Protein AF-A0A942RIJ0-F1 (afdb_monomer)

Nearest PDB structures (foldseek):
  4v6w-assembly1_AH  TM=2.626E-01  e=5.586E+00  Drosophila melanogaster

Sequence (104 aa):
MFFRMDHFPYKDGMHITFYQTTAVDIKKIHENFNTETQNRQKNNGVVVPDVLIRGKRSRATFENVEILPHNTRNDLFRDGVITALDVILSLADKKKIDIRIEMA

pLDDT: mean 71.72, std 8.54, range [43.47, 84.44]

Secondary structure (DSSP, 8-state):
----GGG-S--TT---------HHHHHHHHHHHHHHHHHHHHHS-EEEEEEEEE-SS-EEEEEEEEE----TTTTTS-TTPPPHHHHHHHHHHTTSS-------

Radius of gyration: 18.45 Å; Cα contacts (8 Å, |Δi|>4): 85; chains: 1; bounding box: 50×38×45 Å

Solvent-accessible surface area (backbone atoms only — not comparable to full-atom values): 6805 Å² total; per-residue (Å²): 137,85,82,63,77,85,75,49,98,67,57,94,90,65,85,85,82,88,74,94,73,54,76,66,57,55,48,50,53,51,50,50,52,51,51,50,52,51,38,37,73,74,66,64,23,50,71,42,62,73,46,77,51,76,58,101,88,48,75,49,78,44,66,65,43,67,27,49,55,69,58,90,52,61,91,83,39,66,86,78,56,76,46,77,64,24,48,53,49,34,36,36,76,68,67,76,46,87,91,82,87,82,86,129

Structure (mmCIF, N/CA/C/O backbone):
data_AF-A0A942RIJ0-F1
#
_entry.id   AF-A0A942RIJ0-F1
#
loop_
_atom_site.group_PDB
_atom_site.id
_atom_site.type_symbol
_atom_site.label_atom_id
_atom_site.label_alt_id
_atom_site.label_comp_id
_atom_site.label_asym_id
_atom_site.label_entity_id
_atom_site.label_seq_id
_atom_site.pdbx_PDB_ins_code
_atom_site.Cartn_x
_atom_site.Cartn_y
_atom_site.Cartn_z
_atom_site.occupancy
_atom_site.B_iso_or_equiv
_atom_site.auth_seq_id
_atom_site.auth_comp_id
_atom_site.auth_asym_id
_atom_site.auth_atom_id
_atom_site.pdbx_PDB_model_num
ATOM 1 N N . MET A 1 1 ? -27.967 -20.225 -13.662 1.00 43.47 1 MET A N 1
ATOM 2 C CA . MET A 1 1 ? -27.413 -19.124 -12.844 1.00 43.47 1 MET A CA 1
ATOM 3 C C . MET A 1 1 ? -26.368 -19.736 -11.921 1.00 43.47 1 MET A C 1
ATOM 5 O O . MET A 1 1 ? -26.739 -20.521 -11.063 1.00 43.47 1 MET A O 1
ATOM 9 N N . PHE A 1 2 ? -25.077 -19.510 -12.179 1.00 50.72 2 PHE A N 1
ATOM 10 C CA . PHE A 1 2 ? -23.983 -20.113 -11.406 1.00 50.72 2 PHE A CA 1
ATOM 11 C C . PHE A 1 2 ? -23.527 -19.132 -10.325 1.00 50.72 2 PHE A C 1
ATOM 13 O O . PHE A 1 2 ? -22.978 -18.078 -10.639 1.00 50.72 2 PHE A O 1
ATOM 20 N N . PHE A 1 3 ? -23.763 -19.467 -9.059 1.00 62.16 3 PHE A N 1
ATOM 21 C CA . PHE A 1 3 ? -23.194 -18.729 -7.935 1.00 62.16 3 PHE A CA 1
ATOM 22 C C . PHE A 1 3 ? -21.755 -19.208 -7.723 1.00 62.16 3 PHE A C 1
ATOM 24 O O . PHE A 1 3 ? -21.521 -20.378 -7.426 1.00 62.16 3 PHE A O 1
ATOM 31 N N . ARG A 1 4 ? -20.773 -18.320 -7.927 1.00 64.81 4 ARG A N 1
ATOM 32 C CA . ARG A 1 4 ? -19.362 -18.634 -7.666 1.00 64.81 4 ARG A CA 1
ATOM 33 C C . ARG A 1 4 ? -19.150 -18.799 -6.164 1.00 64.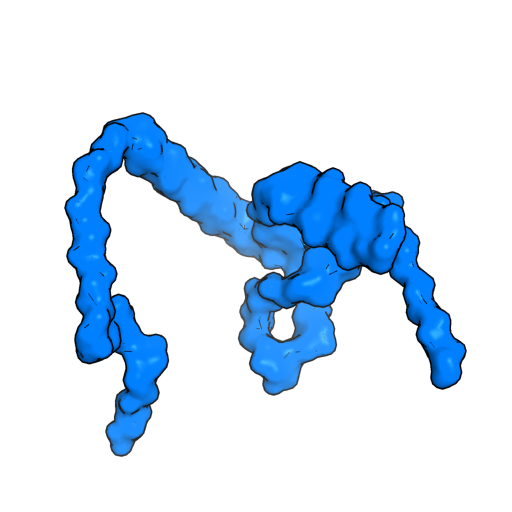81 4 ARG A C 1
ATOM 35 O O . ARG A 1 4 ? -19.432 -17.875 -5.405 1.00 64.81 4 ARG A O 1
ATOM 42 N N . MET A 1 5 ? -18.569 -19.928 -5.760 1.00 62.50 5 MET A N 1
ATOM 43 C CA . MET A 1 5 ? -18.194 -20.208 -4.366 1.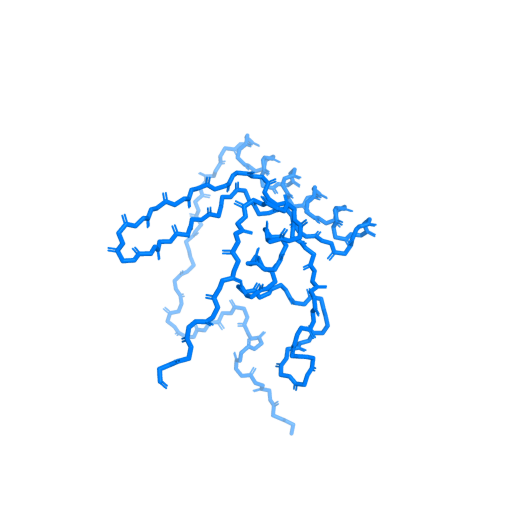00 62.50 5 MET A CA 1
ATOM 44 C C . MET A 1 5 ? -17.280 -19.134 -3.742 1.00 62.50 5 MET A C 1
ATOM 46 O O . MET A 1 5 ? -17.228 -19.009 -2.525 1.00 62.50 5 MET A O 1
ATOM 50 N N . ASP A 1 6 ? -16.598 -18.321 -4.556 1.00 60.78 6 ASP A N 1
ATOM 51 C CA . ASP A 1 6 ? -15.712 -17.239 -4.101 1.00 60.78 6 ASP A CA 1
ATOM 52 C C . ASP A 1 6 ? -16.440 -16.044 -3.464 1.00 60.78 6 ASP A C 1
ATOM 54 O O . ASP A 1 6 ? -15.793 -15.202 -2.852 1.00 60.78 6 ASP A O 1
ATOM 58 N N . HIS A 1 7 ? -17.763 -15.930 -3.631 1.00 64.50 7 HIS A N 1
ATOM 59 C CA . HIS A 1 7 ? -18.546 -14.818 -3.072 1.00 64.50 7 HIS A CA 1
ATOM 60 C C . HIS A 1 7 ? -19.077 -15.088 -1.661 1.00 64.50 7 HIS A C 1
ATOM 62 O O . HIS A 1 7 ? -19.663 -14.192 -1.054 1.00 64.50 7 HIS A O 1
ATOM 68 N N . PHE A 1 8 ? -18.894 -16.298 -1.129 1.00 67.38 8 PHE A N 1
ATOM 69 C CA . PHE A 1 8 ? -19.341 -16.601 0.222 1.00 67.38 8 PHE A CA 1
ATOM 70 C C . PHE A 1 8 ? -18.273 -16.175 1.234 1.00 67.38 8 PHE A C 1
ATOM 72 O O . PHE A 1 8 ? -17.119 -16.593 1.118 1.00 67.38 8 PHE A O 1
ATOM 79 N N . PRO A 1 9 ? -18.642 -15.370 2.247 1.00 69.44 9 PRO A N 1
ATOM 80 C CA . PRO A 1 9 ? -17.717 -14.930 3.290 1.00 69.44 9 PRO A CA 1
ATOM 81 C C . PRO A 1 9 ? -17.297 -16.074 4.223 1.00 69.44 9 PRO A C 1
ATOM 83 O O . PRO A 1 9 ? -16.467 -15.875 5.102 1.00 69.44 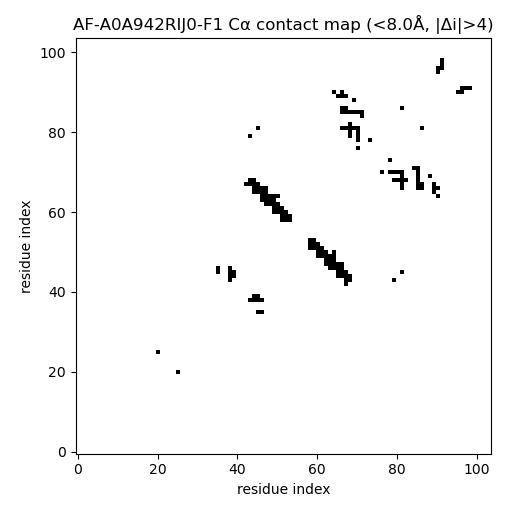9 PRO A O 1
ATOM 86 N N . TYR A 1 10 ? -17.873 -17.263 4.043 1.00 67.06 10 TYR A N 1
ATOM 87 C CA . TYR A 1 10 ? -17.551 -18.472 4.779 1.00 67.06 10 TYR A CA 1
ATOM 88 C C . TYR A 1 10 ? -17.468 -19.659 3.811 1.00 67.06 10 TYR A C 1
ATOM 90 O O . TYR A 1 10 ? -18.167 -19.699 2.796 1.00 67.06 10 TYR A O 1
ATOM 98 N N . LYS A 1 11 ? -16.596 -20.621 4.120 1.00 78.88 11 LYS A N 1
ATOM 99 C CA . LYS A 1 11 ? -16.424 -21.878 3.377 1.00 78.88 11 LYS A CA 1
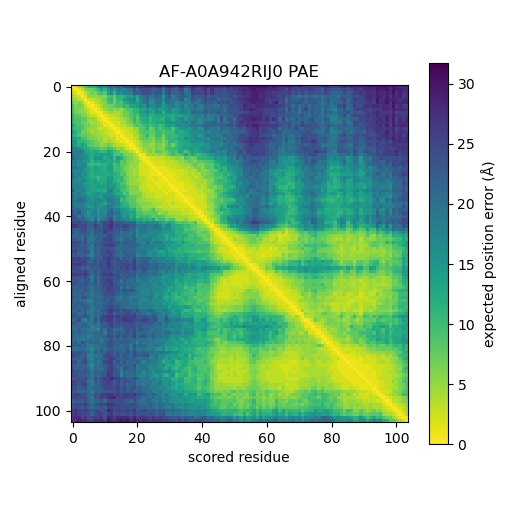ATOM 100 C C . LYS A 1 11 ? -16.513 -23.055 4.342 1.00 78.88 11 LYS A C 1
ATOM 102 O O . LYS A 1 11 ? -16.274 -22.892 5.538 1.00 78.88 11 LYS A O 1
ATOM 107 N N . ASP A 1 12 ? -16.856 -24.226 3.821 1.00 71.94 12 ASP A N 1
ATOM 108 C CA . ASP A 1 12 ? -16.959 -25.430 4.640 1.00 71.94 12 ASP A CA 1
ATOM 109 C C . ASP A 1 12 ? -15.586 -25.776 5.252 1.00 71.94 12 ASP A C 1
ATOM 111 O O . ASP A 1 12 ? -14.563 -25.719 4.565 1.00 71.94 12 ASP A O 1
ATOM 115 N N . GLY A 1 13 ? -15.543 -26.028 6.564 1.00 78.25 13 GLY A N 1
ATOM 116 C CA . GLY A 1 13 ? -14.301 -26.199 7.339 1.00 78.25 13 GLY A CA 1
ATOM 117 C C . GLY A 1 13 ? -13.599 -24.907 7.803 1.00 78.25 13 GLY A C 1
ATOM 118 O O . GLY A 1 13 ? -12.547 -24.976 8.447 1.00 78.25 13 GLY A O 1
ATOM 119 N N . MET A 1 14 ? -14.153 -23.722 7.519 1.00 76.75 14 MET A N 1
ATOM 120 C CA . MET A 1 14 ? -13.588 -22.451 7.984 1.00 76.75 14 MET A CA 1
ATOM 121 C C . MET A 1 14 ? -13.821 -22.262 9.491 1.00 76.75 14 MET A C 1
ATOM 123 O O . MET A 1 14 ? -14.954 -22.289 9.964 1.00 76.75 14 MET A O 1
ATOM 127 N N . HIS A 1 15 ? -12.746 -22.036 10.248 1.00 73.75 15 HIS A N 1
ATOM 128 C CA . HIS A 1 15 ? -12.816 -21.770 11.685 1.00 73.75 15 HIS A CA 1
AT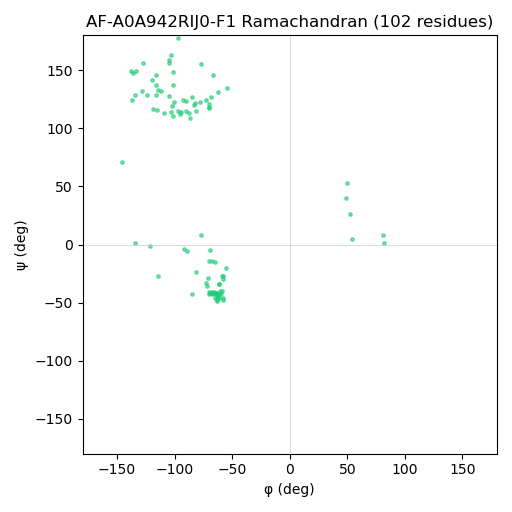OM 129 C C . HIS A 1 15 ? -12.829 -20.258 11.922 1.00 73.75 15 HIS A C 1
ATOM 131 O O . HIS A 1 15 ? -11.857 -19.569 11.613 1.00 73.75 15 HIS A O 1
ATOM 137 N N . ILE A 1 16 ? -13.940 -19.741 12.448 1.00 74.44 16 ILE A N 1
ATOM 138 C CA . ILE A 1 16 ? -14.083 -18.328 12.812 1.00 74.44 16 ILE A CA 1
ATOM 139 C C . ILE A 1 16 ? -13.803 -18.202 14.307 1.00 74.44 16 ILE A C 1
ATOM 141 O O . ILE A 1 16 ? -14.552 -18.728 15.129 1.00 74.44 16 ILE A O 1
ATOM 145 N N . THR A 1 17 ? -12.733 -17.494 14.658 1.00 71.19 17 THR A N 1
ATOM 146 C CA . THR A 1 17 ? -12.360 -17.254 16.054 1.00 71.19 17 THR A CA 1
ATOM 147 C C . THR A 1 17 ? -12.760 -15.843 16.455 1.00 71.19 17 THR A C 1
ATOM 149 O O . THR A 1 17 ? -12.263 -14.869 15.892 1.00 71.19 17 THR A O 1
ATOM 152 N N . PHE A 1 18 ? -13.628 -15.727 17.457 1.00 73.50 18 PHE A N 1
ATOM 153 C CA . PHE A 1 18 ? -13.927 -14.452 18.101 1.00 73.50 18 PHE A CA 1
ATOM 154 C C . PHE A 1 18 ? -13.007 -14.283 19.308 1.00 73.50 18 PHE A C 1
ATOM 156 O O . PHE A 1 18 ? -12.978 -15.137 20.192 1.00 73.50 18 PHE A O 1
ATOM 163 N N . TYR A 1 19 ? -12.255 -13.187 19.350 1.00 75.75 19 TYR A N 1
ATOM 164 C CA . TYR A 1 19 ? -11.449 -12.810 20.506 1.00 75.75 19 TYR A CA 1
ATOM 165 C C . TYR A 1 19 ? -11.915 -11.455 21.034 1.00 75.75 19 TYR A C 1
ATOM 167 O O . TYR A 1 19 ? -12.266 -10.557 20.267 1.00 75.75 19 TYR A O 1
ATOM 175 N N . GLN A 1 20 ? -11.932 -11.307 22.358 1.00 72.81 20 GLN A N 1
ATOM 176 C CA . GLN A 1 20 ? -12.150 -10.007 22.980 1.00 72.81 20 GLN A CA 1
ATOM 177 C C . GLN A 1 20 ? -10.913 -9.149 22.739 1.00 72.81 20 GLN A C 1
ATOM 179 O O . GLN A 1 20 ? -9.807 -9.491 23.151 1.00 72.81 20 GLN A O 1
ATOM 184 N N . THR A 1 21 ? -11.111 -8.043 22.040 1.00 72.06 21 THR A N 1
ATOM 185 C CA . THR A 1 21 ? -10.077 -7.044 21.796 1.00 72.06 21 THR A CA 1
ATOM 186 C C . THR A 1 21 ? -10.336 -5.823 22.676 1.00 72.06 21 THR A C 1
ATOM 188 O O . THR A 1 21 ? -11.449 -5.629 23.177 1.00 72.06 21 THR A O 1
ATOM 191 N N . THR A 1 22 ? -9.311 -5.013 22.925 1.00 79.81 22 THR A N 1
ATOM 192 C CA . THR A 1 22 ? -9.475 -3.821 23.759 1.00 79.81 22 THR A CA 1
ATOM 193 C C . THR A 1 22 ? -10.165 -2.705 22.972 1.00 79.81 22 THR A C 1
ATOM 195 O O . THR A 1 22 ? -10.076 -2.633 21.746 1.00 79.81 22 THR A O 1
ATOM 198 N N . ALA A 1 23 ? -10.831 -1.777 23.666 1.00 74.31 23 ALA A N 1
ATOM 199 C CA . ALA A 1 23 ? -11.446 -0.613 23.017 1.00 74.31 23 ALA A CA 1
ATOM 200 C C . ALA A 1 23 ? -10.424 0.242 22.236 1.00 74.31 23 ALA A C 1
ATOM 202 O O . ALA A 1 23 ? -10.779 0.888 21.250 1.00 74.31 23 ALA A O 1
ATOM 203 N N . VAL A 1 24 ? -9.153 0.220 22.652 1.00 74.06 24 VAL A N 1
ATOM 204 C CA . VAL A 1 24 ? -8.045 0.910 21.975 1.00 74.06 24 VAL A CA 1
ATOM 205 C C . VAL A 1 24 ? -7.756 0.279 20.613 1.00 74.06 24 VAL A C 1
ATOM 207 O O . VAL A 1 24 ? -7.581 0.998 19.631 1.00 74.06 24 VAL A O 1
ATOM 210 N N . ASP A 1 25 ? -7.751 -1.049 20.534 1.00 71.62 25 ASP A N 1
ATOM 211 C CA . ASP A 1 25 ? -7.475 -1.778 19.294 1.00 71.62 25 ASP A CA 1
ATOM 212 C C . ASP A 1 25 ? -8.617 -1.625 18.284 1.00 71.62 25 ASP A C 1
ATOM 214 O O . ASP A 1 25 ? -8.368 -1.362 17.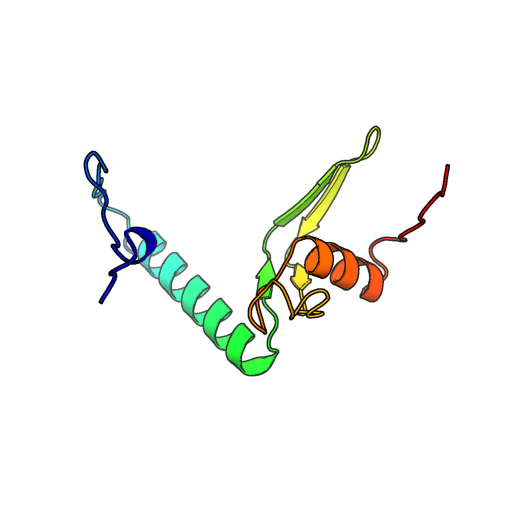108 1.00 71.62 25 ASP A O 1
ATOM 218 N N . ILE A 1 26 ? -9.873 -1.684 18.746 1.00 73.69 26 ILE A N 1
ATOM 219 C CA . ILE A 1 26 ? -11.054 -1.410 17.906 1.00 73.69 26 ILE A CA 1
ATOM 220 C C . ILE A 1 26 ? -10.955 -0.006 17.311 1.00 73.69 26 ILE A C 1
ATOM 222 O O . ILE A 1 26 ? -11.158 0.185 16.112 1.00 73.69 26 ILE A O 1
ATOM 226 N N . LYS A 1 27 ? -10.604 0.981 18.141 1.00 74.19 27 LYS A N 1
ATOM 227 C CA . LYS A 1 27 ? -10.482 2.369 17.700 1.00 74.19 27 LYS A CA 1
ATOM 228 C C . LYS A 1 27 ? -9.385 2.533 16.647 1.00 74.19 27 LYS A C 1
ATOM 230 O O . LYS A 1 27 ? -9.644 3.163 15.628 1.00 74.19 27 LYS A O 1
ATOM 235 N N . LYS A 1 28 ? -8.225 1.891 16.826 1.00 74.44 28 LYS A N 1
ATOM 236 C CA . LYS A 1 28 ? -7.147 1.873 15.821 1.00 74.44 28 LYS A CA 1
ATOM 237 C C . LYS A 1 28 ? -7.592 1.267 14.491 1.00 74.44 28 LYS A C 1
ATOM 239 O O . LYS A 1 28 ? -7.274 1.819 13.444 1.00 74.44 28 LYS A O 1
ATOM 244 N N . ILE A 1 29 ? -8.338 0.160 14.516 1.00 71.81 29 ILE A N 1
ATOM 245 C CA . ILE A 1 29 ? -8.862 -0.471 13.293 1.00 71.81 29 ILE A CA 1
ATOM 246 C C . ILE A 1 29 ? -9.797 0.497 12.557 1.00 71.81 29 ILE A C 1
ATOM 248 O O . ILE A 1 29 ? -9.663 0.684 11.349 1.00 71.81 29 ILE A O 1
ATOM 252 N N . HIS A 1 30 ? -10.713 1.144 13.282 1.00 72.12 30 HIS A N 1
ATOM 253 C CA . HIS A 1 30 ? -11.638 2.119 12.701 1.00 72.12 30 HIS A CA 1
ATOM 254 C C . HIS A 1 30 ? -10.933 3.372 12.171 1.00 72.12 30 HIS A C 1
ATOM 256 O O . HIS A 1 30 ? -11.294 3.867 11.105 1.00 72.12 30 HIS A O 1
ATOM 262 N N . GLU A 1 31 ? -9.939 3.885 12.895 1.00 75.19 31 GLU A N 1
ATOM 263 C CA . GLU A 1 31 ? -9.139 5.034 12.468 1.00 75.19 31 GLU A CA 1
ATOM 264 C C . GLU A 1 31 ? -8.360 4.703 11.192 1.00 75.19 31 GLU A C 1
ATOM 266 O O . GLU A 1 31 ? -8.503 5.425 10.207 1.00 75.19 31 GLU A O 1
ATOM 271 N N . ASN A 1 32 ? -7.660 3.564 11.150 1.00 69.50 32 ASN A N 1
ATOM 272 C CA . A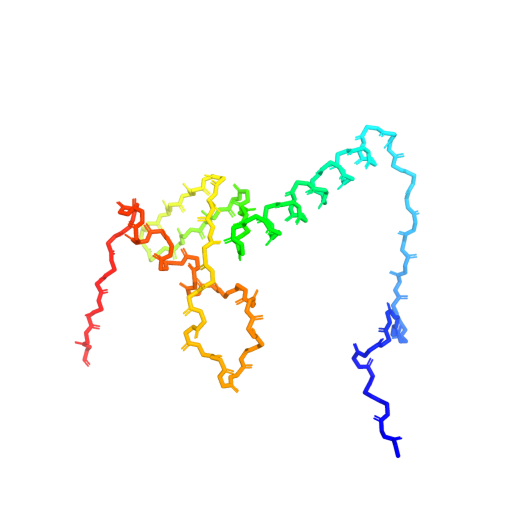SN A 1 32 ? -6.951 3.109 9.952 1.00 69.50 32 ASN A CA 1
ATOM 273 C C . ASN A 1 32 ? -7.896 2.948 8.758 1.00 69.50 32 ASN A C 1
ATOM 275 O O . ASN A 1 32 ? -7.621 3.475 7.683 1.00 69.50 32 ASN A O 1
ATOM 279 N N . PHE A 1 33 ? -9.041 2.287 8.951 1.00 69.62 33 PHE A N 1
ATOM 280 C CA . PHE A 1 33 ? -10.018 2.086 7.883 1.00 69.62 33 PHE A CA 1
ATOM 281 C C . PHE A 1 33 ? -10.572 3.411 7.343 1.00 69.62 33 PHE A C 1
ATOM 283 O O . PHE A 1 33 ? -10.706 3.592 6.131 1.00 69.62 33 PHE A O 1
ATOM 290 N N . ASN A 1 34 ? -10.878 4.363 8.226 1.00 68.88 34 ASN A N 1
ATOM 291 C CA . ASN A 1 34 ? -11.372 5.677 7.824 1.00 68.88 34 ASN A CA 1
ATOM 292 C C . ASN A 1 34 ? -10.298 6.482 7.090 1.00 68.88 34 ASN A C 1
ATOM 294 O O . ASN A 1 34 ? -10.603 7.104 6.074 1.00 68.88 34 ASN A O 1
ATOM 298 N N . THR A 1 35 ? -9.049 6.445 7.558 1.00 65.81 35 THR A N 1
ATOM 299 C CA . THR A 1 35 ? -7.919 7.098 6.889 1.00 65.81 35 THR A CA 1
ATOM 300 C C . THR A 1 35 ? -7.670 6.493 5.509 1.00 65.81 35 THR A C 1
ATOM 302 O O . THR A 1 35 ? -7.546 7.235 4.537 1.00 65.81 35 THR A O 1
ATOM 305 N N . GLU A 1 36 ? -7.682 5.166 5.376 1.00 59.66 36 GLU A N 1
ATOM 306 C CA . GLU A 1 36 ? -7.561 4.486 4.082 1.00 59.66 36 GLU A CA 1
ATOM 307 C C . GLU A 1 36 ? -8.722 4.827 3.143 1.00 59.66 36 GLU A C 1
ATOM 309 O O . GLU A 1 36 ? -8.503 5.130 1.970 1.00 59.66 36 GLU A O 1
ATOM 314 N N . THR A 1 37 ? -9.955 4.850 3.656 1.00 62.28 37 THR A N 1
ATOM 315 C CA . THR A 1 37 ? -11.146 5.197 2.867 1.00 62.28 37 THR A CA 1
ATOM 316 C C . THR A 1 37 ? -11.094 6.649 2.388 1.00 62.28 37 THR A C 1
ATOM 318 O O . THR A 1 37 ? -11.379 6.924 1.223 1.00 62.28 37 THR A O 1
ATOM 321 N N . GLN A 1 38 ? -10.684 7.582 3.252 1.00 63.47 38 GLN A N 1
ATOM 322 C CA . GLN A 1 38 ? -10.529 8.995 2.897 1.00 63.47 38 GLN A CA 1
ATOM 323 C C . GLN A 1 38 ? -9.384 9.220 1.903 1.00 63.47 38 GLN A C 1
ATOM 325 O O . GLN A 1 38 ? -9.549 9.990 0.957 1.00 63.47 38 GLN A O 1
ATOM 330 N N . ASN A 1 39 ? -8.253 8.530 2.065 1.00 58.38 39 ASN A N 1
ATOM 331 C CA . ASN A 1 39 ? -7.131 8.597 1.125 1.00 58.38 39 ASN A CA 1
ATOM 332 C C . ASN A 1 39 ? -7.525 8.044 -0.248 1.00 58.38 39 ASN A C 1
ATOM 334 O O . ASN A 1 39 ? -7.250 8.673 -1.272 1.00 58.38 39 ASN A O 1
ATOM 338 N N . ARG A 1 40 ? -8.268 6.933 -0.266 1.00 60.31 40 ARG A N 1
ATOM 339 C CA . ARG A 1 40 ? -8.817 6.350 -1.491 1.00 60.31 40 ARG A CA 1
ATOM 340 C C . ARG A 1 40 ? -9.769 7.311 -2.202 1.00 60.31 40 ARG A C 1
ATOM 342 O O . ARG A 1 40 ? -9.717 7.408 -3.421 1.00 60.31 40 ARG A O 1
ATOM 349 N N . GLN A 1 41 ? -10.604 8.037 -1.457 1.00 58.47 41 GLN A N 1
ATOM 350 C CA . GLN A 1 41 ? -11.527 9.028 -2.019 1.00 58.47 41 GLN A CA 1
ATOM 351 C C . GLN A 1 41 ? -10.832 10.306 -2.514 1.00 58.47 41 GLN A C 1
ATOM 353 O O . GLN A 1 41 ? -11.307 10.905 -3.474 1.00 58.47 41 GLN A O 1
ATOM 358 N N . LYS A 1 42 ? -9.736 10.738 -1.875 1.00 57.38 42 LYS A N 1
ATOM 359 C CA . LYS A 1 42 ? -9.018 11.970 -2.247 1.00 57.38 42 LYS A CA 1
ATOM 360 C C . LYS A 1 42 ? -8.004 11.786 -3.375 1.00 57.38 42 LYS A C 1
ATOM 362 O O . LYS A 1 42 ? -7.935 12.647 -4.243 1.00 57.38 42 LYS A O 1
ATOM 367 N N . ASN A 1 43 ? -7.229 10.700 -3.362 1.00 52.47 43 ASN A N 1
ATOM 368 C CA . ASN A 1 43 ? -6.043 10.564 -4.218 1.00 52.47 43 ASN A CA 1
ATOM 369 C C . ASN A 1 43 ? -6.081 9.347 -5.155 1.00 52.47 43 ASN A C 1
ATOM 371 O O . ASN A 1 43 ? -5.117 9.133 -5.883 1.00 52.47 43 ASN A O 1
ATOM 375 N N . ASN A 1 44 ? -7.126 8.507 -5.115 1.00 61.97 44 ASN A N 1
ATOM 376 C CA . ASN A 1 44 ? -7.117 7.161 -5.719 1.00 61.97 44 ASN A CA 1
ATOM 377 C C . ASN A 1 44 ? -5.940 6.264 -5.261 1.00 61.97 44 ASN A C 1
ATOM 379 O O . ASN A 1 44 ? -5.791 5.151 -5.759 1.00 61.97 44 ASN A O 1
ATOM 383 N N . GLY A 1 45 ? -5.112 6.722 -4.319 1.00 60.59 45 GLY A N 1
ATOM 384 C CA . GLY A 1 45 ? -3.916 6.047 -3.834 1.00 60.59 45 GLY A CA 1
ATOM 385 C C . GLY A 1 45 ? -4.126 5.433 -2.457 1.00 60.59 45 GLY A C 1
ATOM 386 O O . GLY A 1 45 ? -4.989 5.858 -1.687 1.00 60.59 45 GLY A O 1
ATOM 387 N N . VAL A 1 46 ? -3.320 4.424 -2.143 1.00 70.06 46 VAL A N 1
ATOM 388 C CA . VAL A 1 46 ? -3.298 3.777 -0.824 1.00 70.06 46 VAL A CA 1
ATOM 389 C C . VAL A 1 46 ? -1.933 4.011 -0.197 1.00 70.06 46 VAL A C 1
ATOM 391 O O . VAL A 1 46 ? -0.904 3.912 -0.865 1.00 70.06 46 VAL A O 1
ATOM 394 N N . VAL A 1 47 ? -1.927 4.329 1.095 1.00 70.94 47 VAL A N 1
ATOM 395 C CA . VAL A 1 47 ? -0.698 4.404 1.886 1.00 70.94 47 VAL A CA 1
ATOM 396 C C . VAL A 1 47 ? -0.417 3.013 2.430 1.00 70.94 47 VAL A C 1
ATOM 398 O O . VAL A 1 47 ? -1.179 2.511 3.250 1.00 70.94 47 VAL A O 1
ATOM 401 N N . VAL A 1 48 ? 0.662 2.386 1.965 1.00 73.38 48 VAL A N 1
ATOM 402 C CA . VAL A 1 48 ? 1.124 1.114 2.526 1.00 73.38 48 VAL A CA 1
ATOM 403 C C . VAL A 1 48 ? 2.105 1.414 3.661 1.00 73.38 48 VAL A C 1
ATOM 405 O O . VAL A 1 48 ? 3.091 2.124 3.429 1.00 73.38 48 VAL A O 1
ATOM 408 N N . PRO A 1 49 ? 1.844 0.904 4.880 1.00 67.62 49 PRO A N 1
ATOM 409 C CA . PRO A 1 49 ? 2.631 1.242 6.061 1.00 67.62 49 PRO A CA 1
ATOM 410 C C . PRO A 1 49 ? 4.078 0.771 5.941 1.00 67.62 49 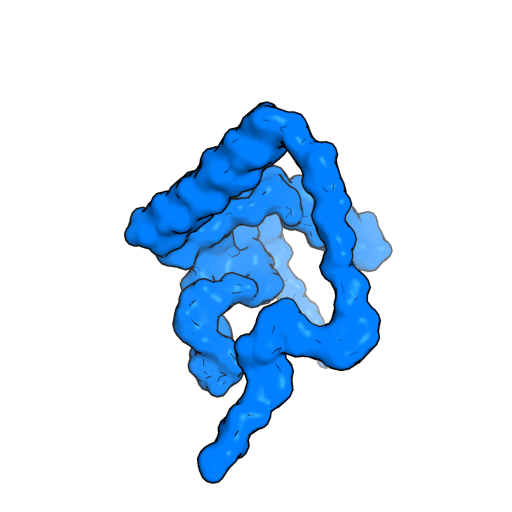PRO A C 1
ATOM 412 O O . PRO A 1 49 ? 4.969 1.559 6.224 1.00 67.62 49 PRO A O 1
ATOM 415 N N . ASP A 1 50 ? 4.313 -0.441 5.429 1.00 75.06 50 ASP A N 1
ATOM 416 C CA . ASP A 1 50 ? 5.652 -1.012 5.280 1.00 75.06 50 ASP A CA 1
ATOM 417 C C . ASP A 1 50 ? 5.816 -1.711 3.927 1.00 75.06 50 ASP A C 1
ATOM 419 O O . ASP A 1 50 ? 5.077 -2.638 3.586 1.00 75.06 50 ASP A O 1
ATOM 423 N N . VAL A 1 51 ? 6.831 -1.308 3.164 1.00 78.62 51 VAL A N 1
ATOM 424 C CA . VAL A 1 51 ? 7.226 -1.949 1.906 1.00 78.62 51 VAL A CA 1
ATOM 425 C C . VAL A 1 51 ? 8.646 -2.477 2.034 1.00 78.62 51 VAL A C 1
ATOM 427 O O . VAL A 1 51 ? 9.602 -1.717 2.176 1.00 78.62 51 VAL A O 1
ATOM 430 N N . LEU A 1 52 ? 8.792 -3.797 1.934 1.00 82.06 52 LEU A N 1
ATOM 431 C CA . LEU A 1 52 ? 10.078 -4.482 2.007 1.00 82.06 52 LEU A CA 1
ATOM 432 C C . LEU A 1 52 ? 10.473 -5.038 0.637 1.00 82.06 52 LEU A C 1
ATOM 434 O O . LEU A 1 52 ? 9.877 -6.000 0.156 1.00 82.06 52 LEU A O 1
ATOM 438 N N . ILE A 1 53 ? 11.538 -4.495 0.051 1.00 79.62 53 ILE A N 1
ATOM 439 C CA . ILE A 1 53 ? 12.136 -5.004 -1.187 1.00 79.62 53 ILE A CA 1
ATOM 440 C C . ILE A 1 53 ? 13.367 -5.843 -0.834 1.00 79.62 53 ILE A C 1
ATOM 442 O O . ILE A 1 53 ? 14.300 -5.367 -0.184 1.00 79.62 53 ILE A O 1
ATOM 446 N N . ARG A 1 54 ? 13.376 -7.111 -1.264 1.00 79.06 54 ARG A N 1
ATOM 447 C CA . ARG A 1 54 ? 14.501 -8.041 -1.074 1.00 79.06 54 ARG A CA 1
ATOM 448 C C . ARG A 1 54 ? 15.101 -8.418 -2.428 1.00 79.06 54 ARG A C 1
ATOM 450 O O . ARG A 1 54 ? 14.441 -9.068 -3.231 1.00 79.06 54 ARG A O 1
ATOM 457 N N . GLY A 1 55 ? 16.353 -8.038 -2.658 1.00 75.44 55 GLY A N 1
ATOM 458 C CA . GLY A 1 55 ? 17.177 -8.518 -3.767 1.00 75.44 55 GLY A CA 1
ATOM 459 C C . GLY A 1 55 ? 18.105 -9.663 -3.342 1.00 75.44 55 GLY A C 1
ATOM 460 O O . GLY A 1 55 ? 18.180 -10.016 -2.167 1.00 75.44 55 GLY A O 1
ATOM 461 N N . LYS A 1 56 ? 18.877 -10.222 -4.289 1.00 73.75 56 LYS A N 1
ATOM 462 C CA . LYS A 1 56 ? 19.852 -11.305 -4.015 1.00 73.75 56 LYS A CA 1
ATOM 463 C C . LYS A 1 56 ? 20.911 -10.937 -2.963 1.00 73.75 56 LYS A C 1
ATOM 465 O O . LYS A 1 56 ? 21.426 -11.826 -2.295 1.00 73.75 56 LYS A O 1
ATOM 470 N N . ARG A 1 57 ? 21.270 -9.653 -2.842 1.00 76.69 57 ARG A N 1
ATOM 471 C CA . ARG A 1 57 ? 22.290 -9.151 -1.895 1.00 76.69 57 ARG A CA 1
ATOM 472 C C . ARG A 1 57 ? 21.869 -7.894 -1.127 1.00 76.69 57 ARG A C 1
ATOM 474 O O . ARG A 1 57 ? 22.661 -7.375 -0.351 1.00 76.69 57 ARG A O 1
ATOM 481 N N . SER A 1 58 ? 20.655 -7.391 -1.338 1.00 75.44 58 SER A N 1
ATOM 482 C CA . SER A 1 58 ? 20.198 -6.121 -0.768 1.00 75.44 58 SER A CA 1
ATOM 483 C C . SER A 1 58 ? 18.810 -6.249 -0.153 1.00 75.44 58 SER A C 1
ATOM 485 O O . SER A 1 58 ? 17.978 -7.050 -0.585 1.00 75.44 58 SER A O 1
ATOM 487 N N . ARG A 1 59 ? 18.563 -5.447 0.880 1.00 82.06 59 ARG A N 1
ATOM 488 C CA . ARG A 1 59 ? 17.263 -5.303 1.529 1.00 82.06 59 ARG A CA 1
ATOM 489 C C . ARG A 1 59 ? 17.002 -3.815 1.721 1.00 82.06 59 ARG A C 1
ATOM 491 O O . ARG A 1 59 ? 17.858 -3.129 2.268 1.00 82.06 59 ARG A O 1
ATOM 498 N N . ALA A 1 60 ? 15.841 -3.348 1.285 1.00 79.88 60 ALA A N 1
ATOM 499 C CA . ALA A 1 60 ? 15.385 -1.982 1.502 1.00 79.88 60 ALA A CA 1
ATOM 500 C C . ALA A 1 60 ? 13.981 -2.007 2.109 1.00 79.88 60 ALA A C 1
ATOM 502 O O . ALA A 1 60 ? 13.115 -2.736 1.622 1.00 79.88 60 ALA A O 1
ATOM 503 N N . THR A 1 61 ? 13.779 -1.223 3.165 1.00 83.31 61 THR A N 1
ATOM 504 C CA . THR A 1 61 ? 12.478 -1.036 3.813 1.00 83.31 61 THR A CA 1
ATOM 505 C C . THR A 1 61 ? 12.056 0.411 3.621 1.00 83.31 61 THR A C 1
ATOM 507 O O . THR A 1 61 ? 12.856 1.321 3.836 1.00 83.31 61 THR A O 1
ATOM 510 N N . PHE A 1 62 ? 10.812 0.618 3.209 1.00 82.75 62 PHE A N 1
ATOM 511 C CA . PHE A 1 62 ? 10.210 1.932 3.056 1.00 82.75 62 PHE A CA 1
ATOM 512 C C . PHE A 1 62 ? 8.939 1.993 3.890 1.00 82.75 62 PHE A C 1
ATOM 514 O O . PHE A 1 62 ? 8.074 1.134 3.747 1.00 82.75 62 PHE A O 1
ATOM 521 N N . GLU A 1 63 ? 8.828 3.021 4.721 1.00 82.38 63 GLU A N 1
ATOM 522 C CA . GLU A 1 63 ? 7.667 3.234 5.581 1.00 82.38 63 GLU A CA 1
ATOM 523 C C . GLU A 1 63 ? 6.742 4.303 4.989 1.00 82.38 63 GLU A C 1
ATOM 525 O O . GLU A 1 63 ? 7.206 5.245 4.331 1.00 82.38 63 GLU A O 1
ATOM 530 N N . ASN A 1 64 ? 5.438 4.161 5.240 1.00 79.31 64 ASN A N 1
ATOM 531 C CA . ASN A 1 64 ? 4.378 5.096 4.854 1.00 79.31 64 ASN A CA 1
ATOM 532 C C . ASN A 1 64 ? 4.452 5.500 3.373 1.00 79.31 64 ASN A C 1
ATOM 534 O O . ASN A 1 64 ? 4.506 6.680 3.009 1.00 79.31 64 ASN A O 1
ATOM 538 N N . VAL A 1 65 ? 4.499 4.499 2.494 1.00 77.56 65 VAL A N 1
ATOM 539 C CA . VAL A 1 65 ? 4.609 4.718 1.053 1.00 77.56 65 VAL A CA 1
ATOM 540 C C . VAL A 1 65 ? 3.219 4.911 0.473 1.00 77.56 65 VAL A C 1
ATOM 542 O O . VAL A 1 65 ? 2.440 3.972 0.354 1.00 77.56 65 VAL A O 1
ATOM 545 N N . GLU A 1 66 ? 2.913 6.139 0.076 1.00 80.19 66 GLU A N 1
ATOM 546 C CA . GLU A 1 66 ? 1.756 6.405 -0.776 1.00 80.19 66 GLU A CA 1
ATOM 547 C C . GLU A 1 66 ? 2.018 5.855 -2.183 1.00 80.19 66 GLU A C 1
ATOM 549 O O . GLU A 1 66 ? 2.988 6.253 -2.842 1.00 80.19 66 GLU A O 1
ATOM 554 N N . ILE A 1 67 ? 1.146 4.941 -2.601 1.00 78.56 67 ILE A N 1
ATOM 555 C CA . ILE A 1 67 ? 1.186 4.219 -3.868 1.00 78.56 67 ILE A CA 1
ATOM 556 C C . ILE A 1 67 ? 0.014 4.667 -4.725 1.00 78.56 67 ILE A C 1
ATOM 558 O O . ILE A 1 67 ? -1.132 4.701 -4.266 1.00 78.56 67 ILE A O 1
ATOM 562 N N . LEU A 1 68 ? 0.316 4.976 -5.981 1.00 78.56 68 LEU A N 1
ATOM 563 C CA . LEU A 1 68 ? -0.667 5.344 -6.986 1.00 78.56 68 LEU A CA 1
ATOM 564 C C . LEU A 1 68 ? -0.936 4.137 -7.895 1.00 78.56 68 LEU A C 1
ATOM 566 O O . LEU A 1 68 ? 0.010 3.448 -8.288 1.00 78.56 68 LEU A O 1
ATOM 570 N N . PRO A 1 69 ? -2.200 3.856 -8.245 1.00 72.56 69 PRO A N 1
ATOM 571 C CA . PRO A 1 69 ? -2.513 2.818 -9.216 1.00 72.56 69 PRO A CA 1
ATOM 572 C C . PRO A 1 69 ? -2.060 3.275 -10.609 1.00 72.56 69 PRO A C 1
ATOM 574 O O . PRO A 1 69 ? -2.565 4.266 -11.132 1.00 72.56 69 PRO A O 1
ATOM 577 N N . HIS A 1 70 ? -1.123 2.550 -11.222 1.00 73.38 70 HIS A N 1
ATOM 578 C CA . HIS A 1 70 ? -0.660 2.809 -12.589 1.00 73.38 70 HIS A CA 1
ATOM 579 C C . HIS A 1 70 ? -1.449 1.998 -13.629 1.00 73.38 70 HIS A C 1
ATOM 581 O O . HIS A 1 70 ? -1.223 2.163 -14.825 1.00 73.38 70 HIS A O 1
ATOM 587 N N . ASN A 1 71 ? -2.377 1.131 -13.192 1.00 71.50 71 ASN A N 1
ATOM 588 C CA . ASN A 1 71 ? -3.277 0.337 -14.040 1.00 71.50 71 ASN A CA 1
ATOM 589 C C . ASN A 1 71 ? -2.545 -0.391 -15.185 1.00 71.50 71 ASN A C 1
ATOM 591 O O . ASN A 1 71 ? -3.041 -0.477 -16.307 1.00 71.50 71 ASN A O 1
ATOM 595 N N . THR A 1 72 ? -1.356 -0.939 -14.909 1.00 65.94 72 THR A N 1
ATOM 596 C CA . THR A 1 72 ? -0.446 -1.473 -15.940 1.00 65.94 72 THR A CA 1
ATOM 597 C C . THR A 1 72 ? -1.004 -2.691 -16.691 1.00 65.94 72 THR A C 1
ATOM 599 O O . THR A 1 72 ? -0.469 -3.052 -17.735 1.00 65.94 72 THR A O 1
ATOM 602 N N . ARG A 1 73 ? -2.067 -3.328 -16.170 1.00 69.19 73 ARG A N 1
ATOM 603 C CA . ARG A 1 73 ? -2.833 -4.413 -16.814 1.00 69.19 73 ARG A CA 1
ATOM 604 C C . ARG A 1 73 ? -4.324 -4.352 -16.471 1.00 69.19 73 ARG A C 1
ATOM 606 O O . ARG A 1 73 ? -4.835 -5.174 -15.708 1.00 69.19 73 ARG A O 1
ATOM 613 N N . ASN A 1 74 ? -5.011 -3.357 -17.016 1.00 66.25 74 ASN A N 1
ATOM 614 C CA . ASN A 1 74 ? -6.466 -3.195 -16.901 1.00 66.25 74 ASN A CA 1
ATOM 615 C C . ASN A 1 74 ? -7.278 -4.287 -17.635 1.00 66.25 74 ASN A C 1
ATOM 617 O O . ASN A 1 74 ? -8.471 -4.448 -17.396 1.00 66.25 74 ASN A O 1
ATOM 621 N N . ASP A 1 75 ? -6.633 -5.066 -18.505 1.00 65.69 75 ASP A N 1
ATOM 622 C CA . ASP A 1 75 ? -7.185 -6.255 -19.159 1.00 65.69 75 ASP A CA 1
ATOM 623 C C . ASP A 1 75 ? -7.363 -7.440 -18.193 1.00 65.69 75 ASP A C 1
ATOM 625 O O . ASP A 1 75 ? -8.250 -8.274 -18.378 1.00 65.69 75 ASP A O 1
ATOM 629 N N . LEU A 1 76 ? -6.528 -7.512 -17.150 1.00 65.50 76 LEU A N 1
ATOM 630 C CA . LEU A 1 76 ? -6.500 -8.618 -16.187 1.00 65.50 76 LEU A CA 1
ATOM 631 C C . LEU A 1 76 ? -6.910 -8.208 -14.770 1.00 65.50 76 LEU A C 1
ATOM 633 O O . LEU A 1 76 ? -7.415 -9.043 -14.016 1.00 65.50 76 LEU A O 1
ATOM 637 N N . PHE A 1 77 ? -6.720 -6.944 -14.398 1.00 67.25 77 PHE A N 1
ATOM 638 C CA . PHE A 1 77 ? -7.097 -6.406 -13.094 1.00 67.25 77 PHE A CA 1
ATOM 639 C C . PHE A 1 77 ? -8.173 -5.332 -13.242 1.00 67.25 77 PHE A C 1
ATOM 641 O O . PHE A 1 77 ? -8.189 -4.581 -14.209 1.00 67.25 77 PHE A O 1
ATOM 648 N N . ARG A 1 78 ? -9.081 -5.252 -12.261 1.00 65.69 78 ARG A N 1
ATOM 649 C CA . ARG A 1 78 ? -10.074 -4.169 -12.209 1.00 65.69 78 ARG A CA 1
ATOM 650 C C . ARG A 1 78 ? -9.366 -2.837 -11.958 1.00 65.69 78 ARG A C 1
ATOM 652 O O . ARG A 1 78 ? -8.401 -2.797 -11.196 1.00 65.69 78 ARG A O 1
ATOM 659 N N . ASP A 1 79 ? -9.895 -1.763 -12.534 1.00 65.44 79 ASP A N 1
ATOM 660 C CA . ASP A 1 79 ? -9.368 -0.416 -12.317 1.00 65.44 79 ASP A CA 1
ATOM 661 C C . ASP A 1 79 ? -9.299 -0.071 -10.821 1.00 65.44 79 ASP A C 1
ATOM 663 O O . ASP A 1 79 ? -10.231 -0.331 -10.051 1.00 65.44 79 ASP A O 1
ATOM 667 N N . GLY A 1 80 ? -8.167 0.508 -10.408 1.00 63.41 80 GLY A N 1
ATOM 668 C CA . GLY A 1 80 ? -7.916 0.895 -9.018 1.00 63.41 80 GLY A CA 1
ATOM 669 C C . GLY A 1 80 ? 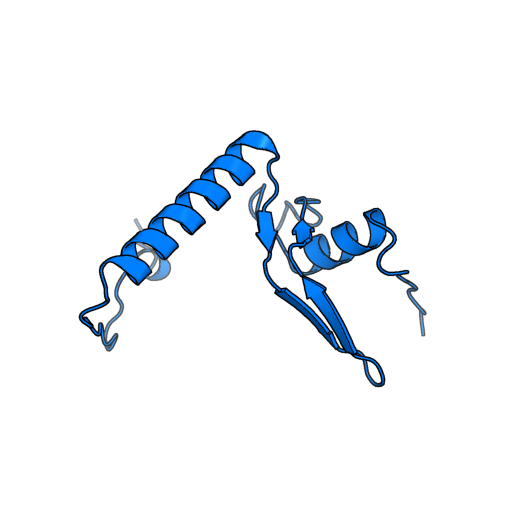-7.450 -0.241 -8.101 1.00 63.41 80 GLY A C 1
ATOM 670 O O . GLY A 1 80 ? -7.358 -0.040 -6.889 1.00 63.41 80 GLY A O 1
ATOM 671 N N . VAL A 1 81 ? -7.150 -1.428 -8.641 1.00 67.19 81 VAL A N 1
ATOM 672 C CA . VAL A 1 81 ? -6.424 -2.471 -7.904 1.00 67.19 81 VAL A CA 1
ATOM 673 C C . VAL A 1 81 ? -4.942 -2.121 -7.880 1.00 67.19 81 VAL A C 1
ATOM 675 O O . VAL A 1 81 ? -4.310 -2.003 -8.924 1.00 67.19 81 VAL A O 1
ATOM 678 N N . ILE A 1 82 ? -4.384 -2.004 -6.677 1.00 70.25 82 ILE A N 1
ATOM 679 C CA . ILE A 1 82 ? -2.952 -1.784 -6.488 1.00 70.25 82 ILE A CA 1
ATOM 680 C C . ILE A 1 82 ? -2.229 -3.122 -6.570 1.00 70.25 82 ILE A C 1
ATOM 682 O O . ILE A 1 82 ? -2.500 -4.051 -5.806 1.00 70.25 82 ILE A O 1
ATOM 686 N N . THR A 1 83 ? -1.295 -3.210 -7.503 1.00 75.88 83 THR A N 1
ATOM 687 C CA . THR A 1 83 ? -0.441 -4.371 -7.733 1.00 75.88 83 THR A CA 1
ATOM 688 C C . THR A 1 83 ? 0.959 -4.142 -7.167 1.00 75.88 83 THR A C 1
ATOM 690 O O . THR A 1 83 ? 1.385 -3.015 -6.924 1.00 75.88 83 THR A O 1
ATOM 693 N N . ALA A 1 84 ? 1.732 -5.219 -6.996 1.00 74.69 84 ALA A N 1
ATOM 694 C CA . ALA A 1 84 ? 3.138 -5.109 -6.598 1.00 74.69 84 ALA A CA 1
ATOM 695 C C . ALA A 1 84 ? 3.975 -4.286 -7.597 1.00 74.69 84 ALA A C 1
ATOM 697 O O . ALA A 1 84 ? 4.961 -3.662 -7.210 1.00 74.69 84 ALA A O 1
ATOM 698 N N . LEU A 1 85 ? 3.570 -4.256 -8.871 1.00 76.94 85 LEU A N 1
ATOM 699 C CA . LEU A 1 85 ? 4.207 -3.425 -9.885 1.00 76.94 85 LEU A CA 1
ATOM 700 C C . LEU A 1 85 ? 3.933 -1.938 -9.633 1.00 76.94 85 LEU A C 1
ATOM 702 O O . LEU A 1 85 ? 4.866 -1.145 -9.693 1.00 76.94 85 LEU A O 1
ATOM 706 N N . ASP A 1 86 ? 2.705 -1.574 -9.255 1.00 77.62 86 ASP A N 1
ATOM 707 C CA . ASP A 1 86 ? 2.347 -0.194 -8.894 1.00 77.62 86 ASP A CA 1
ATOM 708 C C . ASP A 1 86 ? 3.147 0.308 -7.684 1.00 77.62 86 ASP A C 1
ATOM 710 O O . ASP A 1 86 ? 3.520 1.480 -7.629 1.00 77.62 86 ASP A O 1
ATOM 714 N N . VAL A 1 87 ? 3.464 -0.580 -6.733 1.00 79.19 87 VAL A N 1
ATOM 715 C CA . VAL A 1 87 ? 4.339 -0.266 -5.590 1.00 79.19 87 VAL A CA 1
ATOM 716 C C . VAL A 1 87 ? 5.747 0.091 -6.063 1.00 79.19 87 VAL A C 1
ATOM 718 O O . VAL A 1 87 ? 6.313 1.098 -5.640 1.00 79.19 87 VAL A O 1
ATOM 721 N N . ILE A 1 88 ? 6.313 -0.727 -6.950 1.00 80.56 88 ILE A N 1
ATOM 722 C CA . ILE A 1 88 ? 7.657 -0.525 -7.500 1.00 80.56 88 ILE A CA 1
ATOM 723 C C . ILE A 1 88 ? 7.702 0.757 -8.345 1.00 80.56 88 ILE A C 1
ATOM 725 O O . ILE A 1 88 ? 8.597 1.577 -8.156 1.00 80.56 88 ILE A O 1
ATOM 729 N N . LEU A 1 89 ? 6.714 0.972 -9.217 1.00 81.75 89 LEU A N 1
ATOM 730 C CA . LEU A 1 89 ? 6.610 2.175 -10.045 1.00 81.75 89 LEU A CA 1
ATOM 731 C C . LEU A 1 89 ? 6.448 3.438 -9.192 1.00 81.75 89 LEU A C 1
ATOM 733 O O . LEU A 1 89 ? 7.205 4.385 -9.367 1.00 81.75 89 LEU A O 1
ATOM 737 N N . SER A 1 90 ? 5.581 3.417 -8.175 1.00 83.56 90 SER A N 1
ATOM 738 C CA . SER A 1 90 ? 5.411 4.553 -7.254 1.00 83.56 90 SER A CA 1
ATOM 739 C C . SER A 1 90 ? 6.695 4.888 -6.485 1.00 83.56 90 SER A C 1
ATOM 741 O O . SER A 1 90 ? 6.970 6.052 -6.189 1.00 83.56 90 SER A O 1
ATOM 743 N N . LEU A 1 91 ? 7.508 3.883 -6.143 1.00 84.12 91 LEU A N 1
ATOM 744 C CA . LEU A 1 91 ? 8.811 4.104 -5.513 1.00 84.12 91 LEU A CA 1
ATOM 745 C C . LEU A 1 91 ? 9.841 4.679 -6.494 1.00 84.12 91 LEU A C 1
ATOM 747 O O . LEU A 1 91 ? 10.661 5.508 -6.087 1.00 84.12 91 LEU A O 1
ATOM 751 N N . ALA A 1 92 ? 9.800 4.266 -7.761 1.00 84.44 92 ALA A N 1
ATOM 752 C CA . ALA A 1 92 ? 10.663 4.799 -8.810 1.00 84.44 92 ALA A CA 1
ATOM 753 C C . ALA A 1 92 ? 10.301 6.245 -9.177 1.00 84.44 92 ALA A C 1
ATOM 755 O O . ALA A 1 92 ? 11.190 7.093 -9.244 1.00 84.44 92 ALA A O 1
ATOM 756 N N . ASP A 1 93 ? 9.010 6.565 -9.287 1.00 84.25 93 ASP A N 1
ATOM 757 C CA . ASP A 1 93 ? 8.509 7.926 -9.518 1.00 84.25 93 ASP A CA 1
ATOM 758 C C . ASP A 1 93 ? 8.952 8.887 -8.414 1.00 84.25 93 ASP A C 1
ATOM 760 O O . ASP A 1 93 ? 9.390 10.012 -8.668 1.00 84.25 93 ASP A O 1
ATOM 764 N N . LYS A 1 94 ? 8.929 8.415 -7.161 1.00 84.31 94 LYS A N 1
ATOM 765 C CA . LYS A 1 94 ? 9.433 9.162 -5.998 1.00 84.31 94 LYS A CA 1
ATOM 766 C C . LYS A 1 94 ? 10.967 9.161 -5.897 1.00 84.31 94 LYS A C 1
ATOM 768 O O . LYS A 1 94 ? 11.500 9.610 -4.883 1.00 84.31 94 LYS A O 1
ATOM 773 N N . LYS A 1 95 ? 11.678 8.657 -6.916 1.00 82.50 95 LYS A N 1
ATOM 774 C CA . LYS A 1 95 ? 13.145 8.518 -6.999 1.00 82.50 95 LYS A CA 1
ATOM 775 C C . LYS A 1 95 ? 13.770 7.797 -5.800 1.00 82.50 95 LYS A C 1
ATOM 777 O O . LYS A 1 95 ? 14.934 8.020 -5.475 1.00 82.50 95 LYS A O 1
ATOM 782 N N . LYS A 1 96 ? 13.002 6.936 -5.123 1.00 80.25 96 LYS A N 1
ATOM 783 C CA . LYS A 1 96 ? 13.488 6.136 -3.989 1.00 80.25 96 LYS A CA 1
ATOM 784 C C . LYS A 1 96 ? 14.235 4.886 -4.452 1.00 80.25 96 LYS A C 1
ATOM 786 O O . LYS A 1 96 ? 15.047 4.356 -3.697 1.00 80.25 96 LYS A O 1
ATOM 791 N N . ILE A 1 97 ? 13.960 4.425 -5.672 1.00 80.50 97 ILE A N 1
ATOM 792 C CA . ILE A 1 97 ? 14.639 3.302 -6.324 1.00 80.50 97 ILE A CA 1
ATOM 793 C C . ILE A 1 97 ? 14.909 3.634 -7.798 1.00 80.50 97 ILE A C 1
ATOM 795 O O . ILE A 1 97 ? 14.140 4.365 -8.414 1.00 80.50 97 ILE A O 1
ATOM 799 N N . ASP A 1 98 ? 15.990 3.084 -8.352 1.00 80.38 98 ASP A N 1
ATOM 800 C CA . ASP A 1 98 ? 16.284 3.097 -9.791 1.00 80.38 98 ASP A CA 1
ATOM 801 C C . ASP A 1 98 ? 15.992 1.700 -10.353 1.00 80.38 98 ASP A C 1
ATOM 803 O O . ASP A 1 98 ? 16.461 0.700 -9.798 1.00 80.38 98 ASP A O 1
ATOM 807 N N . ILE A 1 99 ? 15.191 1.612 -11.416 1.00 74.50 99 ILE A N 1
ATOM 808 C CA . ILE A 1 99 ? 14.808 0.336 -12.032 1.00 74.50 99 ILE A CA 1
ATOM 809 C C . ILE A 1 99 ? 15.635 0.162 -13.299 1.00 74.50 99 ILE A C 1
ATOM 811 O O . ILE A 1 99 ? 15.459 0.889 -14.273 1.00 74.50 99 ILE A O 1
ATOM 815 N N . ARG A 1 100 ? 16.511 -0.843 -13.305 1.00 74.81 100 ARG A N 1
ATOM 816 C CA . ARG A 1 100 ? 17.263 -1.251 -14.495 1.00 74.81 100 ARG A CA 1
ATOM 817 C C . ARG A 1 100 ? 16.864 -2.661 -14.883 1.00 74.81 100 ARG A C 1
ATOM 819 O O . ARG A 1 100 ? 16.866 -3.560 -14.046 1.00 74.81 100 ARG A O 1
ATOM 826 N N . ILE A 1 101 ? 16.518 -2.834 -16.152 1.00 74.88 101 ILE A N 1
ATOM 827 C CA . ILE A 1 101 ? 16.218 -4.136 -16.736 1.00 74.88 101 ILE A CA 1
ATOM 828 C C . ILE A 1 101 ? 17.457 -4.549 -17.524 1.00 74.88 101 ILE A C 1
ATOM 830 O O . ILE A 1 101 ? 17.776 -3.934 -18.538 1.00 74.88 101 ILE A O 1
ATOM 834 N N . GLU A 1 102 ? 18.167 -5.567 -17.046 1.00 71.75 102 GLU A N 1
ATOM 835 C CA . GLU A 1 102 ? 19.213 -6.219 -17.831 1.00 71.75 102 GLU A CA 1
ATOM 836 C C . GLU A 1 102 ? 18.570 -7.359 -18.620 1.00 71.75 102 GLU A C 1
ATOM 838 O O . GLU A 1 102 ? 18.023 -8.300 -18.042 1.00 71.75 102 GLU A O 1
ATOM 843 N N . MET A 1 103 ? 18.579 -7.235 -19.946 1.00 48.34 103 MET A N 1
ATOM 844 C CA . MET A 1 103 ? 18.156 -8.306 -20.845 1.00 48.34 103 MET A CA 1
ATOM 845 C C . MET A 1 103 ? 19.345 -9.250 -21.024 1.00 48.34 103 MET A C 1
ATOM 847 O O . MET A 1 103 ? 20.416 -8.805 -21.437 1.00 48.34 103 MET A O 1
ATOM 851 N N . ALA A 1 104 ? 19.155 -10.516 -20.652 1.00 49.44 104 ALA A N 1
ATOM 852 C CA . ALA A 1 104 ? 20.111 -11.594 -20.892 1.00 49.44 104 ALA A CA 1
ATOM 853 C C . ALA A 1 104 ? 19.913 -12.199 -22.286 1.00 49.44 104 ALA A C 1
ATOM 855 O O . ALA A 1 104 ? 18.739 -12.285 -22.718 1.00 49.44 104 ALA A O 1
#

Mean predicted aligned error: 13.56 Å

Foldseek 3Di:
DDDDPVPDPDDPPDDDDDDDDDPVVVVVVVVQVVVQVVCCVPQLWGFDQWDWDDDPPDIDIDGRQTFHDPCPDCVPDPPSDDDPVSSVVSCVVVVVDDDDDDDD